Protein AF-A0A9E5EK66-F1 (afdb_monomer_lite)

Structure (mmCIF, N/CA/C/O backbone):
data_AF-A0A9E5EK66-F1
#
_entry.id   AF-A0A9E5EK66-F1
#
loop_
_atom_site.group_PDB
_atom_site.id
_atom_site.type_symbol
_atom_site.label_atom_id
_atom_site.label_alt_id
_atom_site.label_comp_id
_atom_site.label_asym_id
_atom_site.label_entity_id
_atom_site.label_seq_id
_atom_site.pdbx_PDB_ins_code
_atom_site.Cartn_x
_atom_site.Cartn_y
_atom_site.Cartn_z
_atom_site.occupancy
_atom_site.B_iso_or_equiv
_atom_site.auth_seq_id
_atom_site.auth_comp_id
_atom_site.auth_asym_id
_atom_site.auth_atom_id
_atom_site.pdbx_PDB_model_num
ATOM 1 N N . PHE A 1 1 ? -9.772 -7.312 12.364 1.00 60.88 1 PHE A N 1
ATOM 2 C CA . PHE A 1 1 ? -10.017 -8.352 13.385 1.00 60.88 1 PHE A CA 1
ATOM 3 C C . PHE A 1 1 ? -10.420 -7.748 14.728 1.00 60.88 1 PHE A C 1
ATOM 5 O O . PHE A 1 1 ? -11.587 -7.867 15.063 1.00 60.88 1 PHE A O 1
ATOM 12 N N . ILE A 1 2 ? -9.529 -7.045 15.448 1.00 73.19 2 ILE A N 1
ATOM 13 C CA . ILE A 1 2 ? -9.826 -6.503 16.795 1.00 73.19 2 ILE A CA 1
ATOM 14 C C . ILE A 1 2 ? -11.082 -5.617 16.807 1.00 73.19 2 ILE A C 1
ATOM 16 O O . ILE A 1 2 ? -11.954 -5.847 17.629 1.00 73.19 2 ILE A O 1
ATOM 20 N N . GLY A 1 3 ? -11.232 -4.684 15.860 1.00 77.25 3 GLY A N 1
ATOM 21 C CA . GLY A 1 3 ? -12.437 -3.841 15.782 1.00 77.25 3 GLY A CA 1
ATOM 22 C C . GLY A 1 3 ? -13.738 -4.645 15.655 1.00 77.25 3 GLY A C 1
ATOM 23 O O . GLY A 1 3 ? -14.660 -4.437 16.428 1.00 77.25 3 GLY A O 1
ATOM 24 N N . VAL A 1 4 ? -13.780 -5.639 14.760 1.00 80.62 4 VAL A N 1
ATOM 25 C CA . VAL A 1 4 ? -14.959 -6.507 14.568 1.00 80.62 4 VAL A CA 1
ATOM 26 C C . VAL A 1 4 ? -15.255 -7.339 15.818 1.00 80.62 4 VAL A C 1
ATOM 28 O O . VAL A 1 4 ? -16.410 -7.447 16.212 1.00 80.62 4 VAL A O 1
ATOM 31 N N . ALA A 1 5 ? -14.223 -7.897 16.457 1.00 83.25 5 ALA A N 1
ATOM 32 C CA . ALA A 1 5 ? -14.372 -8.701 17.670 1.00 83.25 5 ALA A CA 1
ATOM 33 C C . ALA A 1 5 ? -14.831 -7.867 18.880 1.00 83.25 5 ALA A C 1
ATOM 35 O O . ALA A 1 5 ? -15.627 -8.328 19.692 1.00 83.25 5 ALA A O 1
ATOM 36 N N . VAL A 1 6 ? -14.348 -6.628 19.003 1.00 83.25 6 VAL A N 1
ATOM 37 C CA . VAL A 1 6 ? -14.767 -5.715 20.072 1.00 83.25 6 VAL A CA 1
ATOM 38 C C . VAL A 1 6 ? -16.199 -5.241 19.828 1.00 83.25 6 VAL A C 1
ATOM 40 O O . VAL A 1 6 ? -17.012 -5.298 20.744 1.00 83.25 6 VAL A O 1
ATOM 43 N N . THR A 1 7 ? -16.555 -4.854 18.601 1.00 84.75 7 THR A N 1
ATOM 44 C CA . THR A 1 7 ? -17.930 -4.453 18.260 1.00 84.75 7 THR A CA 1
ATOM 45 C C . THR A 1 7 ? -18.928 -5.609 18.371 1.00 84.75 7 THR A C 1
ATOM 47 O O . THR A 1 7 ? -20.072 -5.385 18.746 1.00 84.75 7 THR A O 1
ATOM 50 N N . SER A 1 8 ? -18.538 -6.860 18.108 1.00 84.06 8 SER A N 1
ATOM 51 C CA . SER A 1 8 ? -19.433 -7.997 18.362 1.00 84.06 8 SER A CA 1
ATOM 52 C C . SER A 1 8 ? -19.625 -8.255 19.860 1.00 84.06 8 SER A C 1
ATOM 54 O O . SER A 1 8 ? -20.730 -8.580 20.290 1.00 84.06 8 SER A O 1
ATOM 56 N N . ALA A 1 9 ? -18.586 -8.051 20.676 1.00 83.81 9 ALA A N 1
ATOM 57 C CA . ALA A 1 9 ? -18.687 -8.162 22.128 1.00 83.81 9 ALA A CA 1
ATOM 58 C C . ALA A 1 9 ? -19.590 -7.077 22.746 1.00 83.81 9 ALA A C 1
ATOM 60 O O . ALA A 1 9 ? -20.277 -7.353 23.730 1.00 83.81 9 ALA A O 1
ATOM 61 N N . THR A 1 10 ? -19.654 -5.868 22.171 1.00 85.88 10 THR A N 1
ATOM 62 C CA . THR A 1 10 ? -20.531 -4.798 22.689 1.00 85.88 10 THR A CA 1
ATOM 63 C C . THR A 1 10 ? -22.009 -5.128 22.553 1.00 85.88 10 THR A C 1
ATOM 65 O O . THR A 1 10 ? -22.777 -4.779 23.444 1.00 85.88 10 THR A O 1
ATOM 68 N N . VAL A 1 11 ? -22.399 -5.907 21.542 1.00 86.31 11 VAL A N 1
ATOM 69 C CA . VAL A 1 11 ? -23.773 -6.421 21.418 1.00 86.31 11 VAL A CA 1
ATOM 70 C C . VAL A 1 11 ? -24.140 -7.310 22.607 1.00 86.31 11 VAL A C 1
ATOM 72 O O . VAL A 1 11 ? -25.243 -7.209 23.134 1.00 86.31 11 VAL A O 1
ATOM 75 N N . VAL A 1 12 ? -23.210 -8.151 23.067 1.00 86.81 12 VAL A N 1
ATOM 76 C CA . VAL A 1 12 ? -23.435 -9.066 24.198 1.00 86.81 12 VAL A CA 1
ATOM 77 C C . VAL A 1 12 ? -23.444 -8.320 25.536 1.00 86.81 12 VAL A C 1
ATOM 79 O O . VAL A 1 12 ? -24.226 -8.657 26.419 1.00 86.81 12 VAL A O 1
ATOM 82 N N . ILE A 1 13 ? -22.578 -7.314 25.698 1.00 85.81 13 ILE A N 1
ATOM 83 C CA . ILE A 1 13 ? -22.380 -6.605 26.974 1.00 85.81 13 ILE A CA 1
ATOM 84 C C . ILE A 1 13 ? -23.375 -5.449 27.154 1.00 85.81 13 ILE A C 1
ATOM 86 O O . ILE A 1 13 ? -23.893 -5.247 28.250 1.00 85.81 13 ILE A O 1
ATOM 90 N N . PHE A 1 14 ? -23.622 -4.676 26.095 1.00 84.56 14 PHE A N 1
ATOM 91 C CA . PHE A 1 14 ? -24.387 -3.424 26.130 1.00 84.56 14 PHE A CA 1
ATOM 92 C C . PHE A 1 14 ? -25.713 -3.489 25.359 1.00 84.56 14 PHE A C 1
ATOM 94 O O . PHE A 1 14 ? -26.494 -2.546 25.436 1.00 84.56 14 PHE A O 1
ATOM 101 N N . GLY A 1 15 ? -25.988 -4.574 24.626 1.00 84.19 15 GLY A N 1
ATOM 102 C CA . GLY A 1 15 ? -27.229 -4.741 23.859 1.00 84.19 15 GLY A CA 1
ATOM 103 C C . GLY A 1 15 ? -27.310 -3.908 22.575 1.00 84.19 15 GLY A C 1
ATOM 104 O O . GLY A 1 15 ? -28.323 -3.958 21.883 1.00 84.19 15 GLY A O 1
ATOM 105 N N . GLU A 1 16 ? -26.257 -3.164 22.231 1.00 86.12 16 GLU A N 1
ATOM 106 C CA . GLU A 1 16 ? -26.190 -2.303 21.049 1.00 86.12 16 GLU A CA 1
ATOM 107 C C . GLU A 1 16 ? -24.814 -2.393 20.372 1.00 86.12 16 GLU A C 1
ATOM 109 O O . GLU A 1 16 ? -23.796 -2.679 21.006 1.00 86.12 16 GLU A O 1
ATOM 114 N N . THR A 1 17 ? -24.770 -2.138 19.065 1.00 83.19 17 THR A N 1
ATOM 115 C CA . THR A 1 17 ? -23.523 -2.134 1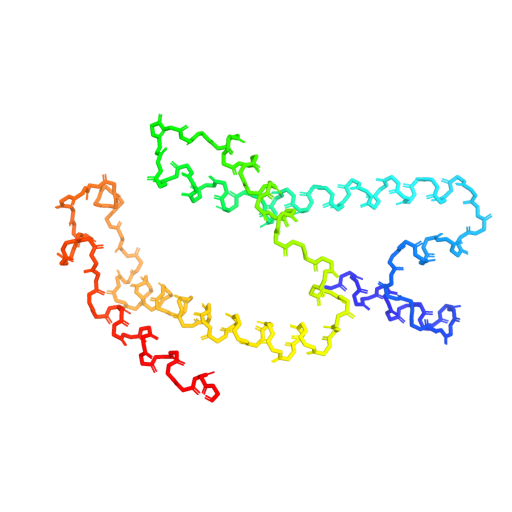8.294 1.00 83.19 17 THR A CA 1
ATOM 116 C C . THR A 1 17 ? -22.790 -0.807 18.462 1.00 83.19 17 THR A C 1
ATOM 118 O O . THR A 1 17 ? -23.091 0.168 17.771 1.00 83.19 17 THR A O 1
ATOM 121 N N . ILE A 1 18 ? -21.781 -0.783 19.333 1.00 82.94 18 ILE A N 1
ATOM 122 C CA . ILE A 1 18 ? -20.872 0.364 19.463 1.00 82.94 18 ILE A CA 1
ATOM 123 C C . ILE A 1 18 ? -19.633 0.108 18.601 1.00 82.94 18 ILE A C 1
ATOM 125 O O . ILE A 1 18 ? -18.813 -0.763 18.908 1.00 82.94 18 ILE A O 1
ATOM 129 N N . TRP A 1 19 ? -19.516 0.850 17.501 1.00 79.25 19 TRP A N 1
ATOM 130 C CA . TRP A 1 19 ? -18.398 0.757 16.554 1.00 79.25 19 TRP A CA 1
ATOM 131 C C . TRP A 1 19 ? -17.343 1.850 16.762 1.00 79.25 19 TRP A C 1
ATOM 133 O O . TRP A 1 19 ? -16.191 1.663 16.375 1.00 79.25 19 TRP A O 1
ATOM 143 N N . ASP A 1 20 ? -17.709 2.963 17.404 1.00 82.06 20 ASP A N 1
ATOM 144 C CA . ASP A 1 20 ? -16.774 4.022 17.774 1.00 82.06 20 ASP A CA 1
ATOM 145 C C . ASP A 1 20 ? -16.037 3.645 19.078 1.00 82.06 20 ASP A C 1
ATOM 147 O O . ASP A 1 20 ? -16.660 3.567 20.146 1.00 82.06 20 ASP A O 1
ATOM 151 N N . PRO A 1 21 ? -14.711 3.410 19.032 1.00 80.31 21 PRO A N 1
ATOM 152 C CA . PRO A 1 21 ? -13.938 3.034 20.209 1.00 80.31 21 PRO A CA 1
ATOM 153 C C . PRO A 1 21 ? -13.907 4.140 21.270 1.00 80.31 21 PRO A C 1
ATOM 155 O O . PRO A 1 21 ? -13.799 3.831 22.453 1.00 80.31 21 PRO A O 1
ATOM 158 N N . VAL A 1 22 ? -14.033 5.416 20.891 1.00 84.88 22 VAL A N 1
ATOM 159 C CA . VAL A 1 22 ? -14.085 6.529 21.850 1.00 84.88 22 VAL A CA 1
ATOM 160 C C . VAL A 1 22 ? -15.390 6.473 22.643 1.00 84.88 22 VAL A C 1
ATOM 162 O O . VAL A 1 22 ? -15.371 6.553 23.873 1.00 84.88 22 VAL A O 1
ATOM 165 N N . GLN A 1 23 ? -16.514 6.249 21.958 1.00 84.25 23 GLN A N 1
ATOM 166 C CA . GLN A 1 23 ? -17.817 6.074 22.605 1.00 84.25 23 GLN A CA 1
ATOM 167 C C . GLN A 1 23 ? -17.828 4.842 23.507 1.00 84.25 23 GLN A C 1
ATOM 169 O O . GLN A 1 23 ? -18.306 4.921 24.637 1.00 84.25 23 GLN A O 1
ATOM 174 N N . LEU A 1 24 ? -17.242 3.730 23.060 1.00 84.94 24 LEU A N 1
ATOM 175 C CA . LEU A 1 24 ? -17.145 2.518 23.866 1.00 84.94 24 LEU A CA 1
ATOM 176 C C . LEU A 1 24 ? -16.380 2.758 25.172 1.00 84.94 24 LEU A C 1
ATOM 178 O O . LEU A 1 24 ? -16.851 2.376 26.241 1.00 84.94 24 LEU A O 1
ATOM 182 N N . LEU A 1 25 ? -15.224 3.421 25.101 1.00 84.38 25 LEU A N 1
ATOM 183 C CA . LEU A 1 25 ? -14.421 3.714 26.288 1.00 84.38 25 LEU A CA 1
ATOM 184 C C . LEU A 1 25 ? -15.158 4.632 27.268 1.00 84.38 25 LEU A C 1
ATOM 186 O O . LEU A 1 25 ? -15.033 4.452 28.477 1.00 84.38 25 LEU A O 1
ATOM 190 N N . SER A 1 26 ? -15.980 5.559 26.767 1.00 83.75 26 SER A N 1
ATOM 191 C CA . SER A 1 26 ? -16.782 6.467 27.599 1.00 83.75 26 SER A CA 1
ATOM 192 C C . SER A 1 26 ? -17.847 5.756 28.449 1.00 83.75 26 SER A C 1
ATOM 194 O O . SER A 1 26 ? -18.323 6.313 29.436 1.00 83.75 26 SER A O 1
ATOM 196 N N . ARG A 1 27 ? -18.198 4.506 28.108 1.00 83.06 27 ARG A N 1
ATOM 197 C CA . ARG A 1 27 ? -19.124 3.668 28.889 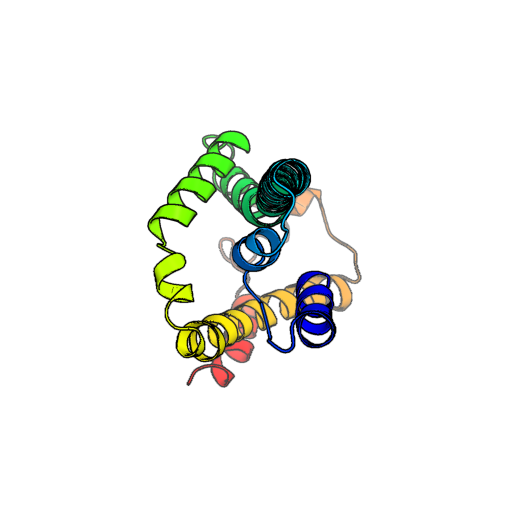1.00 83.06 27 ARG A CA 1
ATOM 198 C C . ARG A 1 27 ? -18.484 3.093 30.155 1.00 83.06 27 ARG A C 1
ATOM 200 O O . ARG A 1 27 ? -19.196 2.550 30.998 1.00 83.06 27 ARG A O 1
ATOM 207 N N . PHE A 1 28 ? -17.164 3.194 30.317 1.00 80.69 28 PHE A N 1
ATOM 208 C CA . PHE A 1 28 ? -16.496 2.761 31.540 1.00 80.69 28 PHE A CA 1
ATOM 209 C C . PHE A 1 28 ? -16.726 3.766 32.672 1.00 80.69 28 PHE A C 1
ATOM 211 O O . PHE A 1 28 ? -16.324 4.921 32.592 1.00 80.69 28 PHE A O 1
ATOM 218 N N . GLY A 1 29 ? -17.325 3.308 33.775 1.00 79.50 29 GLY A N 1
ATOM 219 C CA . GLY A 1 29 ? -17.636 4.164 34.928 1.00 79.50 29 GLY A CA 1
ATOM 220 C C . GLY A 1 29 ? -16.430 4.605 35.771 1.00 79.50 29 GLY A C 1
ATOM 221 O O . GLY A 1 29 ? -16.592 5.399 36.692 1.00 79.50 29 GLY A O 1
ATOM 222 N N . ASN A 1 30 ? -15.222 4.099 35.499 1.00 89.94 30 ASN A N 1
ATOM 223 C CA . ASN A 1 30 ? -14.017 4.416 36.268 1.00 89.94 30 ASN A CA 1
ATOM 224 C C . ASN A 1 30 ? -13.103 5.378 35.492 1.00 89.94 30 ASN A C 1
ATOM 226 O O . ASN A 1 30 ? -12.538 5.015 34.458 1.00 89.94 30 ASN A O 1
ATOM 230 N N . LEU A 1 31 ? -12.913 6.582 36.043 1.00 87.69 31 LEU A N 1
ATOM 231 C CA . LEU A 1 31 ? -12.109 7.654 35.449 1.00 87.69 31 LEU A CA 1
ATOM 232 C C . LEU A 1 31 ? -10.661 7.236 35.146 1.00 87.69 31 LEU A C 1
ATOM 234 O O . LEU A 1 31 ? -10.130 7.583 34.094 1.00 87.69 31 LEU A O 1
ATOM 238 N N . TRP A 1 32 ? -10.021 6.467 36.030 1.00 90.19 32 TRP A N 1
ATOM 239 C CA . TRP A 1 32 ? -8.636 6.029 35.833 1.00 90.19 32 TRP A CA 1
ATOM 240 C C . TRP A 1 32 ? -8.510 5.050 34.667 1.00 90.19 32 TRP A C 1
ATOM 242 O O . TRP A 1 32 ? -7.593 5.167 33.853 1.00 90.19 32 TRP A O 1
ATOM 252 N N . LEU A 1 33 ? -9.463 4.122 34.553 1.00 88.81 33 LEU A N 1
ATOM 253 C CA . LEU A 1 33 ? -9.542 3.189 33.429 1.00 88.81 33 LEU A CA 1
ATOM 254 C C . LEU A 1 33 ? -9.812 3.924 32.113 1.00 88.81 33 LEU A C 1
ATOM 256 O O . LEU A 1 33 ? -9.191 3.591 31.104 1.00 88.81 33 LEU A O 1
ATOM 260 N N . LEU A 1 34 ? -10.676 4.943 32.123 1.00 89.62 34 LEU A N 1
ATOM 261 C CA . LEU A 1 34 ? -10.950 5.776 30.952 1.00 89.62 34 LEU A CA 1
ATOM 262 C C . LEU A 1 34 ? -9.689 6.508 30.471 1.00 89.62 34 LEU A C 1
ATOM 264 O O . LEU A 1 34 ? -9.348 6.413 29.293 1.00 89.62 34 LEU A O 1
ATOM 268 N N . ILE A 1 35 ? -8.974 7.192 31.372 1.00 90.56 35 ILE A N 1
ATOM 269 C CA . ILE A 1 35 ? -7.747 7.935 31.037 1.00 90.56 35 ILE A CA 1
ATOM 270 C C . ILE A 1 35 ? -6.684 6.991 30.466 1.00 90.56 35 ILE A C 1
ATOM 272 O O . ILE A 1 35 ? -6.118 7.265 29.406 1.00 90.56 35 ILE A O 1
ATOM 276 N N . LEU A 1 36 ? -6.438 5.860 31.135 1.00 92.56 36 LEU A N 1
ATOM 277 C CA . LEU A 1 36 ? -5.455 4.877 30.685 1.00 92.56 36 LEU A CA 1
ATOM 278 C C . LEU A 1 36 ? -5.820 4.306 29.308 1.00 92.56 36 LEU A C 1
ATOM 280 O O . LEU A 1 36 ? -4.963 4.202 28.431 1.00 92.56 36 LEU A O 1
ATOM 284 N N . SER A 1 37 ? -7.096 3.978 29.097 1.00 89.94 37 SER A N 1
ATOM 285 C CA . SER A 1 37 ? -7.573 3.411 27.833 1.00 89.94 37 SER A CA 1
ATOM 286 C C . SER A 1 37 ? -7.529 4.423 26.690 1.00 89.94 37 SER A C 1
ATOM 288 O O . SER A 1 37 ? -7.148 4.066 25.580 1.00 89.94 37 SER A O 1
ATOM 290 N N . MET A 1 38 ? -7.862 5.691 26.950 1.00 90.31 38 MET A N 1
ATOM 291 C CA . MET A 1 38 ? -7.746 6.778 25.973 1.00 90.31 38 MET A CA 1
ATOM 292 C C . MET A 1 38 ? -6.293 7.012 25.563 1.00 90.31 38 MET A C 1
ATOM 294 O O . MET A 1 38 ? -6.002 7.138 24.375 1.00 90.31 38 MET A O 1
ATOM 298 N N . PHE A 1 39 ? -5.368 7.006 26.526 1.00 92.06 39 PHE A N 1
ATOM 299 C CA . PHE A 1 39 ? -3.941 7.113 26.237 1.00 92.06 39 PHE A CA 1
ATOM 300 C C . PHE A 1 39 ? -3.441 5.923 25.408 1.00 92.06 39 PHE A C 1
ATOM 302 O O . PHE A 1 39 ? -2.750 6.112 24.406 1.00 92.06 39 PHE A O 1
ATOM 309 N N . ALA A 1 40 ? -3.838 4.701 25.774 1.00 91.56 40 ALA A N 1
ATOM 310 C CA . ALA A 1 40 ? -3.509 3.501 25.014 1.00 91.56 40 ALA A CA 1
ATOM 311 C C . ALA A 1 40 ? -4.087 3.545 23.589 1.00 91.56 40 ALA A C 1
ATOM 313 O O . ALA A 1 40 ? -3.376 3.227 22.637 1.00 91.56 40 ALA A O 1
ATOM 314 N N . LEU A 1 41 ? -5.338 3.994 23.420 1.00 90.75 41 LEU A N 1
ATOM 315 C CA . LEU A 1 41 ? -5.983 4.149 22.113 1.00 90.75 41 LEU A CA 1
ATOM 316 C C . LEU A 1 41 ? -5.261 5.193 21.256 1.00 90.75 41 LEU A C 1
ATOM 318 O O . LEU A 1 41 ? -5.002 4.942 20.079 1.00 90.75 41 LEU A O 1
ATOM 322 N N . MET A 1 42 ? -4.896 6.336 21.838 1.00 91.94 42 MET A N 1
ATOM 323 C CA . MET A 1 42 ? -4.118 7.374 21.162 1.00 91.94 42 MET A CA 1
ATOM 324 C C . MET A 1 42 ? -2.772 6.820 20.687 1.00 91.94 42 MET A C 1
ATOM 326 O O . MET A 1 42 ? -2.421 6.972 19.516 1.00 91.94 42 MET A O 1
ATOM 330 N N . LEU A 1 43 ? -2.038 6.136 21.570 1.00 93.31 43 LEU A N 1
ATOM 331 C CA . LEU A 1 43 ? -0.739 5.558 21.243 1.00 93.31 43 LEU A CA 1
ATOM 332 C C . LEU A 1 43 ? -0.860 4.485 20.154 1.00 93.31 43 LEU A C 1
ATOM 334 O O . LEU A 1 43 ? -0.103 4.518 19.188 1.00 93.31 43 LEU A O 1
ATOM 338 N N . ALA A 1 44 ? -1.824 3.570 20.270 1.00 90.12 44 ALA A N 1
ATOM 339 C CA . ALA A 1 44 ? -2.075 2.525 19.278 1.00 90.12 44 ALA A CA 1
ATOM 340 C C . ALA A 1 44 ? -2.446 3.110 17.907 1.00 90.12 44 ALA A C 1
ATOM 342 O O . ALA A 1 44 ? -1.964 2.646 16.872 1.00 90.12 44 ALA A O 1
ATOM 343 N N . THR A 1 45 ? -3.269 4.160 17.900 1.00 88.81 45 THR A N 1
ATOM 344 C CA . THR A 1 45 ? -3.670 4.861 16.677 1.00 88.81 45 THR A CA 1
ATOM 345 C C . THR A 1 45 ? -2.467 5.528 16.026 1.00 88.81 45 THR A C 1
ATOM 347 O O . THR A 1 45 ? -2.277 5.390 14.819 1.00 88.81 45 THR A O 1
ATOM 350 N N . LEU A 1 46 ? -1.624 6.211 16.803 1.00 88.88 46 LEU A N 1
ATOM 351 C CA . LEU A 1 46 ? -0.442 6.900 16.292 1.00 88.88 46 LEU A CA 1
ATOM 352 C C . LEU A 1 46 ? 0.583 5.912 15.731 1.00 88.88 46 LEU A C 1
ATOM 354 O O . LEU A 1 46 ? 1.036 6.078 14.599 1.00 88.88 46 LEU A O 1
ATOM 358 N N . THR A 1 47 ? 0.927 4.870 16.489 1.00 90.12 47 THR A N 1
ATOM 359 C CA . THR A 1 47 ? 1.949 3.894 16.084 1.00 90.12 47 THR A CA 1
ATOM 360 C C . THR A 1 47 ? 1.524 3.117 14.842 1.00 90.12 47 THR A C 1
ATOM 362 O O . THR A 1 47 ? 2.308 2.993 13.900 1.00 90.12 47 THR A O 1
ATOM 365 N N . THR A 1 48 ? 0.266 2.670 14.787 1.00 89.81 48 THR A N 1
ATOM 366 C CA . THR A 1 48 ? -0.262 1.925 13.638 1.00 89.81 48 THR A CA 1
ATOM 367 C C . THR A 1 48 ? -0.378 2.814 12.402 1.00 89.81 48 THR A C 1
ATOM 369 O O . THR A 1 48 ? 0.025 2.393 11.321 1.00 89.81 48 THR A O 1
ATOM 372 N N . ASN A 1 49 ? -0.869 4.055 12.535 1.00 88.88 49 ASN A N 1
ATOM 373 C CA . ASN A 1 49 ? -0.968 4.968 11.391 1.00 88.88 49 ASN A CA 1
ATOM 374 C C . ASN A 1 49 ? 0.403 5.354 10.841 1.00 88.88 49 ASN A C 1
ATOM 376 O O . ASN A 1 49 ? 0.583 5.374 9.625 1.00 88.88 49 ASN A O 1
ATOM 380 N N . LEU A 1 50 ? 1.375 5.624 11.715 1.00 86.25 50 LEU A N 1
ATOM 381 C CA . LEU A 1 50 ? 2.733 5.930 11.283 1.00 86.25 50 LEU A CA 1
ATOM 382 C C . LEU A 1 50 ? 3.314 4.760 10.479 1.00 86.25 50 LEU A C 1
ATOM 384 O O . LEU A 1 50 ? 3.805 4.966 9.371 1.00 86.25 50 LEU A O 1
ATOM 388 N N . ALA A 1 51 ? 3.200 3.537 11.001 1.00 86.12 51 ALA A N 1
ATOM 389 C CA . ALA A 1 51 ? 3.744 2.347 10.359 1.00 86.12 51 ALA A CA 1
ATOM 390 C C . ALA A 1 51 ? 3.029 1.986 9.045 1.00 86.12 51 ALA A C 1
ATOM 392 O O . ALA A 1 51 ? 3.689 1.721 8.043 1.00 86.12 51 ALA A O 1
ATOM 393 N N . ALA A 1 52 ? 1.695 1.980 9.035 1.00 87.69 52 ALA A N 1
ATOM 394 C CA . ALA A 1 52 ? 0.914 1.489 7.901 1.00 87.69 52 ALA A CA 1
ATOM 395 C C . ALA A 1 52 ? 0.683 2.550 6.815 1.00 87.69 52 ALA A C 1
ATOM 397 O O . ALA A 1 52 ? 0.752 2.236 5.630 1.00 87.69 52 ALA A O 1
ATOM 398 N N . ASN A 1 53 ? 0.424 3.802 7.206 1.00 89.56 53 ASN A N 1
ATOM 399 C CA . ASN A 1 53 ? -0.098 4.822 6.292 1.00 89.56 53 ASN A CA 1
ATOM 400 C C . ASN A 1 53 ? 0.919 5.913 5.942 1.00 89.56 53 ASN A C 1
ATOM 402 O O . ASN A 1 53 ? 0.749 6.593 4.933 1.00 89.56 53 ASN A O 1
ATOM 406 N N . VAL A 1 54 ? 1.981 6.090 6.736 1.00 89.69 54 VAL A N 1
ATOM 407 C CA . VAL A 1 54 ? 2.994 7.125 6.470 1.00 89.69 54 VAL A CA 1
ATOM 408 C C . VAL A 1 54 ? 4.240 6.544 5.813 1.00 89.69 54 VAL A C 1
ATOM 410 O O . VAL A 1 54 ? 4.703 7.101 4.822 1.00 89.69 54 VAL A O 1
ATOM 413 N N . LEU A 1 55 ? 4.755 5.407 6.292 1.00 90.62 55 LEU A N 1
ATOM 414 C CA . LEU A 1 55 ? 6.032 4.863 5.810 1.00 90.62 55 LEU A CA 1
ATOM 415 C C . LEU A 1 55 ? 6.061 4.620 4.294 1.00 90.62 55 LEU A C 1
ATOM 417 O O . LEU A 1 55 ? 6.969 5.104 3.620 1.00 90.62 55 LEU A O 1
ATOM 421 N N . ALA A 1 56 ? 5.069 3.913 3.748 1.00 90.50 56 ALA A N 1
ATOM 422 C CA . ALA A 1 56 ? 5.023 3.583 2.323 1.00 90.50 56 ALA A CA 1
ATOM 423 C C . ALA A 1 56 ? 5.067 4.833 1.413 1.00 90.50 56 ALA A C 1
ATOM 425 O O . ALA A 1 56 ? 6.001 4.947 0.612 1.00 90.50 56 ALA A O 1
ATOM 426 N N . PRO A 1 57 ? 4.162 5.822 1.540 1.00 90.25 57 PRO A N 1
ATOM 427 C CA . PRO A 1 57 ? 4.236 7.030 0.718 1.00 90.25 57 PRO A CA 1
ATOM 428 C C . PRO A 1 57 ? 5.498 7.860 0.990 1.00 90.25 57 PRO A C 1
ATOM 430 O O . PRO A 1 57 ? 6.066 8.410 0.050 1.00 90.25 57 PRO A O 1
ATOM 433 N N . SER A 1 58 ? 6.018 7.896 2.223 1.00 92.12 58 SER A N 1
ATOM 434 C CA . SER A 1 58 ? 7.297 8.566 2.499 1.00 92.12 58 SER A CA 1
ATOM 435 C C . SER A 1 58 ? 8.456 7.955 1.720 1.00 92.12 58 SER A C 1
ATOM 437 O O . SER A 1 58 ? 9.264 8.698 1.163 1.00 92.12 58 SER A O 1
ATOM 439 N N . THR A 1 59 ? 8.521 6.621 1.647 1.00 91.19 59 THR A N 1
ATOM 440 C CA . THR A 1 59 ? 9.534 5.927 0.840 1.00 91.19 59 THR A CA 1
ATOM 441 C C . THR A 1 59 ? 9.344 6.181 -0.654 1.00 91.19 59 THR A C 1
ATOM 443 O O . THR A 1 59 ? 10.324 6.373 -1.372 1.00 91.19 59 THR A O 1
ATOM 446 N N . ALA A 1 60 ? 8.096 6.258 -1.127 1.00 91.81 60 ALA A N 1
ATOM 447 C CA . ALA A 1 60 ? 7.799 6.576 -2.519 1.00 91.81 60 ALA A CA 1
ATOM 448 C C . ALA A 1 60 ? 8.279 7.990 -2.885 1.00 91.81 60 ALA A C 1
ATOM 450 O O . ALA A 1 60 ? 8.977 8.159 -3.884 1.00 91.81 60 ALA A O 1
ATOM 451 N N . PHE A 1 61 ? 7.994 8.994 -2.050 1.00 91.69 61 PHE A N 1
ATOM 452 C CA . PHE A 1 61 ? 8.466 10.361 -2.276 1.00 91.69 61 PHE A CA 1
ATOM 453 C C . PHE A 1 61 ? 9.993 10.470 -2.223 1.00 91.69 61 PHE A C 1
ATOM 455 O O . PHE A 1 61 ? 10.583 11.139 -3.075 1.00 91.69 61 PHE A O 1
ATOM 462 N N . SER A 1 62 ? 10.648 9.786 -1.278 1.00 91.00 62 SER A N 1
ATOM 463 C CA . SER A 1 62 ? 12.112 9.780 -1.227 1.00 91.00 62 SER A CA 1
ATOM 464 C C . SER A 1 62 ? 12.739 9.072 -2.426 1.00 91.00 62 SER A C 1
ATOM 466 O O . SER A 1 62 ? 13.795 9.484 -2.885 1.00 91.00 62 SER A O 1
ATOM 468 N N . ASN A 1 63 ? 12.091 8.045 -2.980 1.00 89.69 63 ASN A N 1
ATOM 469 C CA . ASN A 1 63 ? 12.577 7.369 -4.185 1.00 89.69 63 ASN A CA 1
ATOM 470 C C . ASN A 1 63 ? 12.317 8.181 -5.461 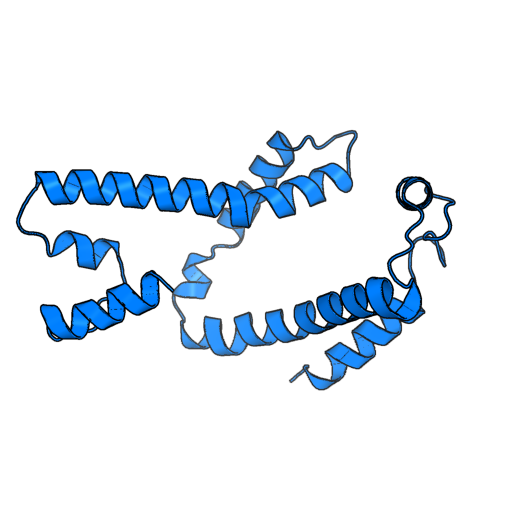1.00 89.69 63 ASN A C 1
ATOM 472 O O . ASN A 1 63 ? 13.082 8.073 -6.415 1.00 89.69 63 ASN A O 1
ATOM 476 N N . PHE A 1 64 ? 11.270 9.009 -5.482 1.00 88.31 64 PHE A N 1
ATOM 477 C CA . PHE A 1 64 ? 10.932 9.853 -6.627 1.00 88.31 64 PHE A CA 1
ATOM 478 C C . PHE A 1 64 ? 11.936 10.999 -6.828 1.00 88.31 64 PHE A C 1
ATOM 480 O O . PHE A 1 64 ? 12.387 11.245 -7.945 1.00 88.31 64 PHE A O 1
ATOM 487 N N . LEU A 1 65 ? 12.320 11.685 -5.746 1.00 89.19 65 LEU A N 1
ATOM 488 C CA . LEU A 1 65 ? 13.283 12.794 -5.772 1.00 89.19 65 LEU A CA 1
ATOM 489 C C . LEU A 1 65 ? 14.326 12.642 -4.649 1.00 89.19 65 LEU A C 1
ATOM 491 O O . LEU A 1 65 ? 14.363 13.460 -3.726 1.00 89.19 65 LEU A O 1
ATOM 495 N N . PRO A 1 66 ? 15.235 11.651 -4.733 1.00 85.44 66 PRO A N 1
ATOM 496 C CA . PRO A 1 66 ? 16.139 11.289 -3.633 1.00 85.44 66 PRO A CA 1
ATOM 497 C C . PRO A 1 66 ? 17.130 12.389 -3.244 1.00 85.44 66 PRO A C 1
ATOM 499 O O . PRO A 1 66 ? 17.627 12.406 -2.122 1.00 85.44 66 PRO A O 1
ATOM 502 N N . LYS A 1 67 ? 17.410 13.336 -4.148 1.00 89.19 67 LYS A N 1
ATOM 503 C CA . LYS A 1 67 ? 18.283 14.488 -3.869 1.00 89.19 67 LYS A CA 1
ATOM 504 C C . LYS A 1 67 ? 17.606 15.583 -3.038 1.00 89.19 67 LYS A C 1
ATOM 506 O O . LYS A 1 67 ? 18.308 16.399 -2.455 1.00 89.19 67 LYS A O 1
ATOM 511 N N . LEU A 1 68 ? 16.272 15.631 -3.024 1.00 87.50 68 LEU A N 1
ATOM 512 C CA . LEU A 1 68 ? 15.495 16.716 -2.412 1.00 87.50 68 LEU A CA 1
ATOM 513 C C . LEU A 1 68 ? 14.628 16.230 -1.248 1.00 87.50 68 LEU A C 1
ATOM 515 O O . LEU A 1 68 ? 14.397 16.975 -0.299 1.00 87.50 68 LEU A O 1
ATOM 519 N N . ILE A 1 69 ? 14.147 14.987 -1.309 1.00 92.12 69 ILE A N 1
ATOM 520 C CA . ILE A 1 69 ? 13.185 14.444 -0.356 1.00 92.12 69 ILE A CA 1
ATOM 521 C C . ILE A 1 69 ? 13.844 13.324 0.445 1.00 92.12 69 ILE A C 1
ATOM 523 O O . ILE A 1 69 ? 14.065 12.220 -0.044 1.00 92.12 69 ILE A O 1
ATOM 527 N N . SER A 1 70 ? 14.125 13.605 1.716 1.00 93.06 70 SER A N 1
ATOM 528 C CA . SER A 1 70 ? 14.475 12.562 2.685 1.00 93.06 70 SER A CA 1
ATOM 529 C C . SER A 1 70 ? 13.219 11.855 3.195 1.00 93.06 70 SER A C 1
ATOM 531 O O . SER A 1 70 ? 12.121 12.403 3.119 1.00 93.06 70 SER A O 1
ATOM 533 N N . LEU A 1 71 ? 13.374 10.677 3.806 1.00 89.12 71 LEU A N 1
ATOM 534 C CA . LEU A 1 71 ? 12.254 9.931 4.395 1.00 89.12 71 LEU A CA 1
ATOM 535 C C . LEU A 1 71 ? 11.441 10.770 5.402 1.00 89.12 71 LEU A C 1
ATOM 537 O O . LEU A 1 71 ? 10.217 10.690 5.433 1.00 89.12 71 LEU A O 1
ATOM 541 N N . ARG A 1 72 ? 12.113 11.627 6.187 1.00 90.38 72 ARG A N 1
ATOM 542 C CA . ARG A 1 72 ? 11.457 12.531 7.152 1.00 90.38 72 ARG A CA 1
ATOM 543 C C . ARG A 1 72 ? 10.600 13.584 6.451 1.00 90.38 72 ARG A C 1
ATOM 545 O O . ARG A 1 72 ? 9.467 13.820 6.855 1.00 90.38 72 ARG A O 1
ATOM 552 N N . VAL A 1 73 ? 11.138 14.192 5.392 1.00 92.12 73 VAL A N 1
ATOM 553 C CA . VAL A 1 73 ? 10.414 15.181 4.578 1.00 92.12 73 VAL A CA 1
ATOM 554 C C . VAL A 1 73 ? 9.251 14.510 3.847 1.00 92.12 73 VAL A C 1
ATOM 556 O O . VAL A 1 73 ? 8.150 15.047 3.845 1.00 92.12 73 VAL A O 1
ATOM 559 N N . GLY A 1 74 ? 9.453 13.301 3.317 1.00 91.31 74 GLY A N 1
ATOM 560 C CA . GLY A 1 74 ? 8.391 12.481 2.737 1.00 91.31 74 GLY A CA 1
ATOM 561 C C . GLY A 1 74 ? 7.262 12.198 3.731 1.00 91.31 74 GLY A C 1
ATOM 562 O O . GLY A 1 74 ? 6.099 12.283 3.360 1.00 91.31 74 GLY A O 1
ATOM 563 N N . GLY A 1 75 ? 7.581 11.933 5.003 1.00 90.19 75 GLY A N 1
ATOM 564 C CA . GLY A 1 75 ? 6.591 11.774 6.079 1.00 90.19 75 GLY A CA 1
ATOM 565 C C . GLY A 1 75 ? 5.756 13.021 6.316 1.00 90.19 75 GLY A C 1
ATOM 566 O O . GLY A 1 75 ? 4.532 12.936 6.417 1.00 90.19 75 GLY A O 1
ATOM 567 N N . LEU A 1 76 ? 6.405 14.184 6.333 1.00 91.88 76 LEU A N 1
ATOM 568 C CA . LEU A 1 76 ? 5.716 15.461 6.478 1.00 91.88 76 LEU A CA 1
ATOM 569 C C . LEU A 1 76 ? 4.793 15.745 5.283 1.00 91.88 76 LEU A C 1
ATOM 571 O O . LEU A 1 76 ? 3.646 16.137 5.484 1.00 91.88 76 LEU A O 1
ATOM 575 N N . ILE A 1 77 ? 5.262 15.494 4.055 1.00 92.38 77 ILE A N 1
ATOM 576 C CA . ILE A 1 77 ? 4.459 15.647 2.832 1.00 92.38 77 ILE A CA 1
ATOM 577 C C . ILE A 1 77 ? 3.227 14.740 2.888 1.00 92.38 77 ILE A C 1
ATOM 579 O O . ILE A 1 77 ? 2.117 15.220 2.661 1.00 92.38 77 ILE A O 1
ATOM 583 N N . THR A 1 78 ? 3.396 13.462 3.245 1.00 91.56 78 THR A N 1
ATOM 584 C CA . THR A 1 78 ? 2.272 12.531 3.410 1.00 91.56 78 THR A CA 1
ATOM 585 C C . THR A 1 78 ? 1.256 13.054 4.422 1.00 91.56 78 THR A C 1
ATOM 587 O O . THR A 1 78 ? 0.060 13.043 4.142 1.00 91.56 78 THR A O 1
ATOM 590 N N . GLY A 1 79 ? 1.711 13.528 5.586 1.00 89.50 79 GLY A N 1
ATOM 591 C CA . GLY A 1 79 ? 0.826 14.056 6.626 1.00 89.50 79 GLY A CA 1
ATOM 592 C C . GLY A 1 79 ? 0.020 15.268 6.154 1.00 89.50 79 GLY A C 1
ATOM 593 O O . GLY A 1 79 ? -1.196 15.306 6.332 1.00 89.50 79 GLY A O 1
ATOM 594 N N . ILE A 1 80 ? 0.677 16.227 5.494 1.00 92.38 80 ILE A N 1
ATOM 595 C CA . ILE A 1 80 ? 0.022 17.430 4.960 1.00 92.38 80 ILE A CA 1
ATOM 596 C C . ILE A 1 80 ? -1.003 17.053 3.888 1.00 92.38 80 ILE A C 1
ATOM 598 O O . ILE A 1 80 ? -2.152 17.488 3.966 1.00 92.38 80 ILE A O 1
ATOM 602 N N . LEU A 1 81 ? -0.622 16.219 2.916 1.00 92.25 81 LEU A N 1
ATOM 603 C CA . LEU A 1 81 ? -1.537 15.771 1.864 1.00 92.25 81 LEU A CA 1
ATOM 604 C C . LEU A 1 81 ? -2.728 15.003 2.444 1.00 92.25 81 LEU A C 1
ATOM 606 O O . LEU A 1 81 ? -3.860 15.244 2.033 1.00 92.25 81 LEU A O 1
ATOM 610 N N . GLY A 1 82 ? -2.497 14.149 3.444 1.00 88.75 82 GLY A N 1
ATOM 611 C CA . GLY A 1 82 ? -3.557 13.423 4.139 1.00 88.75 82 GLY A CA 1
ATOM 612 C C . GLY A 1 82 ? -4.589 14.349 4.789 1.00 88.75 82 GLY A C 1
ATOM 613 O O . GLY A 1 82 ? -5.785 14.090 4.690 1.00 88.75 82 GLY A O 1
ATOM 614 N N . ILE A 1 83 ? -4.156 15.459 5.397 1.00 88.75 83 ILE A N 1
ATOM 615 C CA . ILE A 1 83 ? -5.065 16.465 5.971 1.00 88.75 83 ILE A CA 1
ATOM 616 C C . ILE A 1 83 ? -5.819 17.212 4.864 1.00 88.75 83 ILE A C 1
ATOM 618 O O . ILE A 1 83 ? -7.035 17.382 4.951 1.00 88.75 83 ILE A O 1
ATOM 622 N N . VAL A 1 84 ? -5.117 17.635 3.809 1.00 92.44 84 VAL A N 1
ATOM 623 C CA . VAL A 1 84 ? -5.697 18.394 2.686 1.00 92.44 84 VAL A CA 1
ATOM 624 C C . VAL A 1 84 ? -6.749 17.582 1.924 1.00 92.44 84 VAL A C 1
ATOM 626 O O . VAL A 1 84 ? -7.725 18.152 1.443 1.00 92.44 84 VAL A O 1
ATOM 629 N N . MET A 1 85 ? -6.611 16.254 1.866 1.00 87.19 85 MET A N 1
ATOM 630 C CA . MET A 1 85 ? -7.624 15.361 1.290 1.00 87.19 85 MET A CA 1
ATOM 631 C C . MET A 1 85 ? -8.958 15.358 2.056 1.00 87.19 85 MET A C 1
ATOM 633 O O . MET A 1 85 ? -9.948 14.861 1.528 1.00 87.19 85 MET A O 1
ATOM 637 N N . MET A 1 86 ? -9.012 15.920 3.271 1.00 87.62 86 MET A N 1
ATOM 638 C CA . MET A 1 86 ? -10.214 15.994 4.112 1.00 87.62 86 MET A CA 1
ATOM 639 C C . MET A 1 86 ? -10.933 14.637 4.264 1.00 87.62 86 MET A C 1
ATOM 641 O O . MET A 1 86 ? -12.126 14.531 3.957 1.00 87.62 86 MET A O 1
ATOM 645 N N . PRO A 1 87 ? -10.254 13.585 4.759 1.00 80.12 87 PRO A N 1
ATOM 646 C CA . PRO A 1 87 ? -10.809 12.230 4.815 1.00 80.12 87 PRO A CA 1
ATOM 647 C C . PRO A 1 87 ? -12.094 12.130 5.649 1.00 80.12 87 PRO A C 1
ATOM 649 O O . PRO A 1 87 ? -12.935 11.279 5.383 1.00 80.12 87 PRO A O 1
ATOM 652 N N . TRP A 1 88 ? -12.306 13.032 6.611 1.00 83.06 88 TRP A N 1
ATOM 653 C CA . TRP A 1 88 ? -13.543 13.086 7.398 1.00 83.06 88 TRP A CA 1
ATOM 654 C C . TRP A 1 88 ? -14.791 13.366 6.552 1.00 83.06 88 TRP A C 1
ATOM 656 O O . TRP A 1 88 ? -15.873 12.918 6.917 1.00 83.06 88 TRP A O 1
ATOM 666 N N . LYS A 1 89 ? -14.664 14.050 5.407 1.00 80.12 89 LYS A N 1
ATOM 667 C CA . LYS A 1 89 ? -15.789 14.230 4.477 1.00 80.12 89 LYS A CA 1
ATOM 668 C C . LYS A 1 89 ? -16.158 12.935 3.758 1.00 80.12 89 LYS A C 1
ATOM 670 O O . LYS A 1 89 ? -17.333 12.714 3.507 1.00 80.12 89 LYS A O 1
ATOM 675 N N . LEU A 1 90 ? -15.171 12.088 3.457 1.00 72.75 90 LEU A N 1
ATOM 676 C CA . LEU A 1 90 ? -15.403 10.766 2.869 1.00 72.75 90 LEU A CA 1
ATOM 677 C C . LEU A 1 90 ? -16.094 9.840 3.874 1.00 72.75 90 LEU A C 1
ATOM 679 O O . LEU A 1 90 ? -17.049 9.167 3.521 1.00 72.75 90 LEU A O 1
ATOM 683 N N . VAL A 1 91 ? -15.657 9.845 5.137 1.00 73.50 91 VAL A N 1
ATOM 684 C CA . VAL A 1 91 ? -16.242 8.992 6.190 1.00 73.50 91 VAL A CA 1
ATOM 685 C C . VAL A 1 91 ? -17.656 9.439 6.596 1.00 73.50 91 VAL A C 1
ATOM 687 O O . VAL A 1 91 ? -18.432 8.625 7.090 1.00 73.50 91 VAL A O 1
ATOM 690 N N . ALA A 1 92 ? -18.019 10.707 6.366 1.00 77.44 92 ALA A N 1
ATOM 691 C CA . ALA A 1 92 ? -19.354 11.228 6.669 1.00 77.44 92 ALA A CA 1
ATOM 692 C C . ALA A 1 92 ? -20.476 10.596 5.821 1.00 77.44 92 ALA A C 1
ATOM 694 O O . ALA A 1 92 ? -21.625 10.606 6.257 1.00 77.44 92 ALA A O 1
ATOM 695 N N . ASP A 1 93 ? -20.155 10.034 4.650 1.00 78.19 93 ASP A N 1
ATOM 696 C CA . ASP A 1 93 ? -21.076 9.238 3.832 1.00 78.19 93 ASP A CA 1
ATOM 697 C C . ASP A 1 93 ? -20.578 7.782 3.743 1.00 78.19 93 ASP A C 1
ATOM 699 O O . ASP A 1 93 ? -19.789 7.440 2.857 1.00 78.19 93 ASP A O 1
ATOM 703 N N . PRO A 1 94 ? -21.029 6.894 4.649 1.00 69.50 94 PRO A N 1
ATOM 704 C CA . PRO A 1 94 ? -20.577 5.506 4.693 1.00 69.50 94 PRO A CA 1
ATOM 705 C C . PRO A 1 94 ? -20.894 4.727 3.412 1.00 69.50 94 PRO A C 1
ATOM 707 O O . PRO A 1 94 ? -20.111 3.869 3.003 1.00 69.50 94 PRO A O 1
ATOM 710 N N . THR A 1 95 ? -22.024 5.025 2.764 1.00 72.56 95 THR A N 1
ATOM 711 C CA . THR A 1 95 ? -22.461 4.337 1.544 1.00 72.56 95 THR A CA 1
ATOM 712 C C . THR A 1 95 ? -21.584 4.755 0.369 1.00 72.56 95 THR A C 1
ATOM 714 O O . THR A 1 95 ? -21.049 3.891 -0.326 1.00 72.56 95 THR A O 1
ATOM 717 N N . GLY A 1 96 ? -21.360 6.060 0.186 1.00 73.25 96 GLY A N 1
ATOM 718 C CA . GLY A 1 96 ? -20.439 6.576 -0.828 1.00 73.25 96 GLY A CA 1
ATOM 719 C C . GLY A 1 96 ? -18.991 6.132 -0.595 1.00 73.25 96 GLY A C 1
ATOM 720 O O . GLY A 1 96 ? -18.283 5.778 -1.539 1.00 73.25 96 GLY A O 1
ATOM 721 N N . TYR A 1 97 ? -18.551 6.061 0.662 1.00 73.56 97 TYR A N 1
ATOM 722 C CA . TYR A 1 97 ? -17.219 5.572 1.011 1.00 73.56 97 TYR A CA 1
ATOM 723 C C . TYR A 1 97 ? -17.019 4.098 0.646 1.00 73.56 97 TYR A C 1
ATOM 725 O O . TYR A 1 97 ? -16.036 3.750 -0.008 1.00 73.56 97 TYR A O 1
ATOM 733 N N . ILE A 1 98 ? -17.943 3.223 1.050 1.00 73.31 98 ILE A N 1
ATOM 734 C CA . ILE A 1 98 ? -17.799 1.781 0.833 1.00 73.31 98 ILE A CA 1
ATOM 735 C C . ILE A 1 98 ? -18.035 1.432 -0.638 1.00 73.31 98 ILE A C 1
ATOM 737 O O . ILE A 1 98 ? -17.187 0.792 -1.258 1.00 73.31 98 ILE A O 1
ATOM 741 N N . PHE A 1 99 ? -19.172 1.843 -1.203 1.00 73.12 99 PHE A N 1
ATOM 742 C CA . PHE A 1 99 ? -19.610 1.354 -2.510 1.00 73.12 99 PHE A CA 1
ATOM 743 C C . PHE A 1 99 ? -19.028 2.132 -3.687 1.00 73.12 99 PHE A C 1
ATOM 745 O O . PHE A 1 99 ? -18.857 1.556 -4.755 1.00 73.12 99 PHE A O 1
ATOM 752 N N . THR A 1 100 ? -18.679 3.406 -3.512 1.00 75.88 100 THR A N 1
ATOM 753 C CA . THR A 1 100 ? -18.118 4.208 -4.608 1.00 75.88 100 THR A CA 1
ATOM 754 C C . THR A 1 100 ? -16.603 4.283 -4.494 1.00 75.88 100 THR A C 1
ATOM 756 O O . THR A 1 100 ? -15.883 3.920 -5.423 1.00 75.88 100 THR A O 1
ATOM 759 N N . TRP A 1 101 ? -16.096 4.721 -3.341 1.00 80.69 101 TRP A N 1
ATOM 760 C CA . TRP A 1 101 ? -14.666 4.972 -3.182 1.00 80.69 101 TRP A CA 1
ATOM 761 C C . TRP A 1 101 ? -13.852 3.683 -3.050 1.00 80.69 101 TRP A C 1
ATOM 763 O O . TRP A 1 101 ? -12.914 3.471 -3.817 1.00 80.69 101 TRP A O 1
ATOM 773 N N . LEU A 1 102 ? -14.214 2.801 -2.114 1.00 83.06 102 LEU A N 1
ATOM 774 C CA . L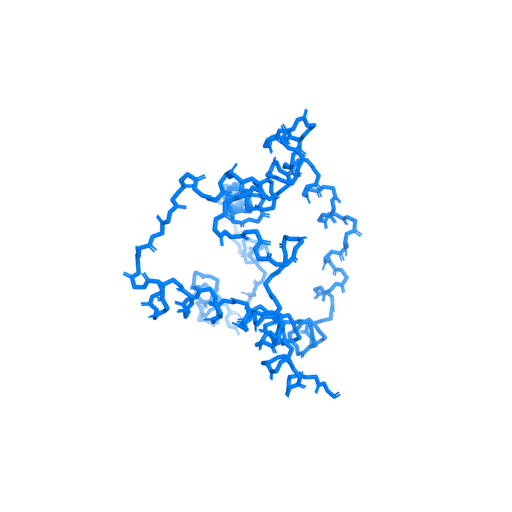EU A 1 102 ? -13.467 1.567 -1.860 1.00 83.06 102 LEU A CA 1
ATOM 775 C C . LEU A 1 102 ? -13.505 0.614 -3.056 1.00 83.06 102 LEU A C 1
ATOM 777 O O . LEU A 1 102 ? -12.458 0.108 -3.450 1.00 83.06 102 LEU A O 1
ATOM 781 N N . ILE A 1 103 ? -14.678 0.415 -3.664 1.00 83.00 103 ILE A N 1
ATOM 782 C CA . ILE A 1 103 ? -14.815 -0.443 -4.850 1.00 83.00 103 ILE A CA 1
ATOM 783 C C . ILE A 1 103 ? -14.009 0.123 -6.022 1.00 83.00 103 ILE A C 1
ATOM 785 O O . ILE A 1 103 ? -13.211 -0.608 -6.609 1.00 83.00 103 ILE A O 1
ATOM 789 N N . GLY A 1 104 ? -14.146 1.419 -6.326 1.00 84.81 104 GLY A N 1
ATOM 790 C CA . GLY A 1 104 ? -13.382 2.050 -7.405 1.00 84.81 104 GLY A CA 1
ATOM 791 C C . GLY A 1 104 ? -11.870 1.961 -7.177 1.00 84.81 104 GLY A C 1
ATOM 792 O O . GLY A 1 104 ? -11.110 1.611 -8.080 1.00 84.81 104 GLY A O 1
ATOM 793 N N . TYR A 1 105 ? -11.425 2.191 -5.942 1.00 86.44 105 TYR A N 1
ATOM 794 C CA . TYR A 1 105 ? -10.024 2.063 -5.552 1.00 86.44 105 TYR A CA 1
ATOM 795 C C . TYR A 1 105 ? -9.501 0.625 -5.686 1.00 86.44 105 TYR A C 1
ATOM 797 O O . TYR A 1 105 ? -8.429 0.403 -6.256 1.00 86.44 105 TYR A O 1
ATOM 805 N N . SER A 1 106 ? -10.260 -0.366 -5.211 1.00 86.44 106 SER A N 1
ATOM 806 C CA . SER A 1 106 ? -9.920 -1.786 -5.346 1.00 86.44 106 SER A CA 1
ATOM 807 C C . SER A 1 106 ? -9.880 -2.239 -6.806 1.00 86.44 106 SER A C 1
ATOM 809 O O . SER A 1 106 ? -8.992 -3.014 -7.163 1.00 86.44 106 SER A O 1
ATOM 811 N N . GLY A 1 107 ? -10.769 -1.718 -7.655 1.00 87.62 107 GLY A N 1
ATOM 812 C CA . GLY A 1 107 ? -10.781 -1.981 -9.096 1.00 87.62 107 GLY A CA 1
ATOM 813 C C . GLY A 1 107 ? -9.510 -1.517 -9.814 1.00 87.62 107 GLY A C 1
ATOM 814 O O . GLY A 1 107 ? -9.125 -2.109 -10.818 1.00 87.62 107 GLY A O 1
ATOM 815 N N . LEU A 1 108 ? -8.811 -0.510 -9.278 1.00 89.12 108 LEU A N 1
ATOM 816 C CA . LEU A 1 108 ? -7.532 -0.027 -9.809 1.00 89.12 108 LEU A CA 1
ATOM 817 C C . LEU A 1 108 ? -6.325 -0.737 -9.188 1.00 89.12 108 LEU A C 1
ATOM 819 O O . LEU A 1 108 ? -5.411 -1.156 -9.900 1.00 89.12 108 LEU A O 1
ATOM 823 N N . LEU A 1 109 ? -6.302 -0.883 -7.860 1.00 91.31 109 LEU A N 1
ATOM 824 C CA . LEU A 1 109 ? -5.159 -1.480 -7.168 1.00 91.31 109 LEU A CA 1
ATOM 825 C C . LEU A 1 109 ? -5.057 -2.995 -7.340 1.00 91.31 109 LEU A C 1
ATOM 827 O O . LEU A 1 109 ? -3.943 -3.521 -7.368 1.00 91.31 109 LEU A O 1
ATOM 831 N N . GLY A 1 110 ? -6.186 -3.694 -7.473 1.00 92.12 110 GLY A N 1
ATOM 832 C CA . GLY A 1 110 ? -6.216 -5.138 -7.703 1.00 92.12 110 GLY A CA 1
ATOM 833 C C . GLY A 1 110 ? -5.397 -5.548 -8.934 1.00 92.12 110 GLY A C 1
ATOM 834 O O . GLY A 1 110 ? -4.464 -6.343 -8.792 1.00 92.12 110 GLY A O 1
ATOM 835 N N . PRO A 1 111 ? -5.663 -4.967 -10.120 1.00 94.19 111 PRO A N 1
ATOM 836 C CA . PRO A 1 111 ? -4.866 -5.185 -11.324 1.00 94.19 111 PRO A CA 1
ATOM 837 C C . PRO A 1 111 ? -3.376 -4.890 -11.161 1.00 94.19 111 PRO A C 1
ATOM 839 O O . PRO A 1 111 ? -2.551 -5.690 -11.596 1.00 94.19 111 PRO A O 1
ATOM 842 N N . ILE A 1 112 ? -3.013 -3.783 -10.504 1.00 94.31 112 ILE A N 1
ATOM 843 C CA . ILE A 1 112 ? -1.604 -3.433 -10.261 1.00 94.31 112 ILE A CA 1
ATOM 844 C C . ILE A 1 112 ? -0.926 -4.534 -9.438 1.00 94.31 112 ILE A C 1
ATOM 846 O O . ILE A 1 112 ? 0.135 -5.026 -9.821 1.00 94.31 112 ILE A O 1
ATOM 850 N N . GLY A 1 113 ? -1.558 -4.966 -8.342 1.00 94.31 113 GLY A N 1
ATOM 851 C CA . GLY A 1 113 ? -1.061 -6.065 -7.516 1.00 94.31 113 GLY A CA 1
ATOM 852 C C . GLY A 1 113 ? -0.930 -7.373 -8.301 1.00 94.31 113 GLY A C 1
ATOM 853 O O . GLY A 1 113 ? 0.105 -8.034 -8.228 1.00 94.31 113 GLY A O 1
ATOM 854 N N . GLY A 1 114 ? -1.935 -7.714 -9.110 1.00 94.88 114 GLY A N 1
ATOM 855 C CA . GLY A 1 114 ? -1.918 -8.902 -9.965 1.00 94.88 114 GLY A CA 1
ATOM 856 C C . GLY A 1 114 ? -0.776 -8.893 -10.984 1.00 94.88 114 GLY A C 1
ATOM 857 O O . GLY A 1 114 ? -0.078 -9.896 -11.128 1.00 94.88 114 GLY A O 1
ATOM 858 N N . ILE A 1 115 ? -0.532 -7.754 -11.641 1.00 95.94 115 ILE A N 1
ATOM 859 C CA . ILE A 1 115 ? 0.575 -7.585 -12.594 1.00 95.94 115 ILE A CA 1
ATOM 860 C C . ILE A 1 115 ? 1.924 -7.759 -11.891 1.00 95.94 115 ILE A C 1
ATOM 862 O O . ILE A 1 115 ? 2.782 -8.461 -12.416 1.00 95.94 115 ILE A O 1
ATOM 866 N N . LEU A 1 116 ? 2.111 -7.175 -10.702 1.00 95.19 116 LEU A N 1
ATOM 867 C CA . LEU A 1 116 ? 3.354 -7.317 -9.935 1.00 95.19 116 LEU A CA 1
ATOM 868 C C . LEU A 1 116 ? 3.615 -8.773 -9.523 1.00 95.19 116 LEU A C 1
ATOM 870 O O . LEU A 1 116 ? 4.734 -9.265 -9.665 1.00 95.19 116 LEU A O 1
ATOM 874 N N . VAL A 1 117 ? 2.582 -9.479 -9.050 1.00 96.44 117 VAL A N 1
ATOM 875 C CA . VAL A 1 117 ? 2.683 -10.899 -8.680 1.00 96.44 117 VAL A CA 1
ATOM 876 C C . VAL A 1 117 ? 3.009 -11.756 -9.905 1.00 96.44 117 VAL A C 1
ATOM 878 O O . VAL A 1 117 ? 3.915 -12.588 -9.846 1.00 96.44 117 VAL A O 1
ATOM 881 N N . ALA A 1 118 ? 2.319 -11.542 -11.028 1.00 96.00 118 ALA A N 1
ATOM 882 C CA . ALA A 1 118 ? 2.562 -12.281 -12.263 1.00 96.00 118 ALA A CA 1
ATOM 883 C C . ALA A 1 118 ? 3.960 -12.002 -12.845 1.00 96.00 118 ALA A C 1
ATOM 885 O O . ALA A 1 118 ? 4.656 -12.937 -13.244 1.00 96.00 118 ALA A O 1
ATOM 886 N N . ASP A 1 119 ? 4.402 -10.742 -12.855 1.00 95.38 119 ASP A N 1
ATOM 887 C CA . ASP A 1 119 ? 5.735 -10.361 -13.328 1.00 95.38 119 ASP A CA 1
ATOM 888 C C . ASP A 1 119 ? 6.829 -11.031 -12.488 1.00 95.38 119 ASP A C 1
ATOM 890 O O . ASP A 1 119 ? 7.718 -11.679 -13.042 1.00 95.38 119 ASP A O 1
ATOM 894 N N . TYR A 1 120 ? 6.726 -10.975 -11.159 1.00 95.94 120 TYR A N 1
ATOM 895 C CA . TYR A 1 120 ? 7.751 -11.535 -10.281 1.00 95.94 120 TYR A CA 1
ATOM 896 C C . TYR A 1 120 ? 7.770 -13.071 -10.270 1.00 95.94 120 TYR A C 1
ATOM 898 O O . TYR A 1 120 ? 8.827 -13.681 -10.454 1.00 95.94 120 TYR A O 1
ATOM 906 N N . PHE A 1 121 ? 6.618 -13.720 -10.068 1.00 96.81 121 PHE A N 1
ATOM 907 C CA . PHE A 1 121 ? 6.563 -15.172 -9.871 1.00 96.81 121 PHE A CA 1
ATOM 908 C C . PHE A 1 121 ? 6.480 -15.965 -11.177 1.00 96.81 121 PHE A C 1
ATOM 910 O O . PHE A 1 121 ? 7.127 -17.005 -11.284 1.00 96.81 121 PHE A O 1
ATOM 917 N N . LEU A 1 122 ? 5.714 -15.502 -12.171 1.00 95.94 122 LEU A N 1
ATOM 918 C CA . LEU A 1 122 ? 5.480 -16.265 -13.404 1.00 95.94 122 LEU A CA 1
ATOM 919 C C . LEU A 1 122 ? 6.486 -15.909 -14.500 1.00 95.94 122 LEU A C 1
ATOM 921 O O . LEU A 1 122 ? 7.105 -16.805 -15.074 1.00 95.94 122 LEU A O 1
ATOM 925 N N . LEU A 1 123 ? 6.670 -14.614 -14.783 1.00 94.50 123 LEU A N 1
ATOM 926 C CA . LEU A 1 123 ? 7.542 -14.169 -15.877 1.00 94.50 123 LEU A CA 1
ATOM 927 C C . LEU A 1 123 ? 9.020 -14.236 -15.490 1.00 94.50 123 LEU A C 1
ATOM 929 O O . LEU A 1 123 ? 9.828 -14.804 -16.222 1.00 94.50 123 LEU A O 1
ATOM 933 N N . ARG A 1 124 ? 9.375 -13.682 -14.327 1.00 93.94 124 ARG A N 1
ATOM 934 C CA . ARG A 1 124 ? 10.764 -13.615 -13.847 1.00 93.94 124 ARG A CA 1
ATOM 935 C C . ARG A 1 124 ? 11.190 -14.815 -13.020 1.00 93.94 124 ARG A C 1
ATOM 937 O O . ARG A 1 124 ? 12.376 -14.951 -12.737 1.00 93.94 124 ARG A O 1
ATOM 944 N N . ARG A 1 125 ? 10.248 -15.678 -12.624 1.00 95.25 125 ARG A N 1
ATOM 945 C CA . ARG A 1 125 ? 10.509 -16.874 -11.804 1.00 95.25 125 ARG A CA 1
ATOM 946 C C . ARG A 1 125 ? 11.341 -16.557 -10.559 1.00 95.25 125 ARG A C 1
ATOM 948 O O . ARG A 1 125 ? 12.270 -17.287 -10.233 1.00 95.25 125 ARG A O 1
ATOM 955 N N . THR A 1 126 ? 11.028 -15.454 -9.878 1.00 95.00 126 THR A N 1
ATOM 956 C CA . THR A 1 126 ? 11.739 -14.939 -8.690 1.00 95.00 126 THR A CA 1
ATOM 957 C C . THR A 1 126 ? 13.184 -14.473 -8.926 1.00 95.00 126 THR A C 1
ATOM 959 O O . THR A 1 126 ? 13.875 -14.105 -7.980 1.00 95.00 126 THR A O 1
ATOM 962 N N . CYS A 1 127 ? 13.649 -14.423 -10.178 1.00 94.12 127 CYS A N 1
ATOM 963 C CA . CYS A 1 127 ? 14.974 -13.925 -10.536 1.00 94.12 127 CYS A CA 1
ATOM 964 C C . CYS A 1 127 ? 14.897 -12.459 -10.973 1.00 94.12 127 CYS A C 1
ATOM 966 O O . CYS A 1 127 ? 14.396 -12.141 -12.052 1.00 94.12 127 CYS A O 1
ATOM 968 N N . LEU A 1 128 ? 15.420 -11.559 -10.139 1.00 93.31 128 LEU A N 1
ATOM 969 C CA . LEU A 1 128 ? 15.375 -10.121 -10.379 1.00 93.31 128 LEU A CA 1
ATOM 970 C C . LEU A 1 128 ? 16.785 -9.518 -10.336 1.00 93.31 128 LEU A C 1
ATOM 972 O O . LEU A 1 128 ? 17.523 -9.702 -9.371 1.00 93.31 128 LEU A O 1
ATOM 976 N N . ASP A 1 129 ? 17.159 -8.796 -11.392 1.00 93.00 129 ASP A N 1
ATOM 977 C CA . ASP A 1 129 ? 18.403 -8.023 -11.452 1.00 93.00 129 ASP A CA 1
ATOM 978 C C . ASP A 1 129 ? 18.274 -6.777 -10.562 1.00 93.00 129 ASP A C 1
ATOM 980 O O . ASP A 1 129 ? 17.686 -5.772 -10.964 1.00 93.00 129 ASP A O 1
ATOM 984 N N . LEU A 1 130 ? 18.771 -6.874 -9.327 1.00 92.94 130 LEU A N 1
ATOM 985 C CA . LEU A 1 130 ? 18.758 -5.791 -8.342 1.00 92.94 130 LEU A CA 1
ATOM 986 C C . LEU A 1 130 ? 19.571 -4.569 -8.812 1.00 92.94 130 LEU A C 1
ATOM 988 O O . LEU A 1 130 ? 19.011 -3.473 -8.803 1.00 92.94 130 LEU A O 1
ATOM 992 N N . PRO A 1 131 ? 20.835 -4.701 -9.268 1.00 93.50 131 PRO A N 1
ATOM 993 C CA . PRO A 1 131 ? 21.571 -3.583 -9.863 1.00 93.50 131 PRO A CA 1
ATOM 994 C C . PRO A 1 131 ? 20.822 -2.910 -11.017 1.00 93.50 131 PRO A C 1
ATOM 996 O O . PRO A 1 131 ? 20.803 -1.681 -11.115 1.00 93.50 131 PRO A O 1
ATOM 999 N N . GLY A 1 132 ? 20.164 -3.707 -11.861 1.00 92.19 132 GLY A N 1
ATOM 1000 C CA . GLY A 1 132 ? 19.369 -3.220 -12.981 1.00 92.19 132 GLY A CA 1
ATOM 1001 C C . GLY A 1 132 ? 18.228 -2.283 -12.579 1.00 92.19 132 GLY A C 1
ATOM 1002 O O . GLY A 1 132 ? 17.936 -1.356 -13.331 1.00 92.19 132 GLY A O 1
ATOM 1003 N N . LEU A 1 133 ? 17.610 -2.471 -11.404 1.00 91.06 133 LEU A N 1
ATOM 1004 C CA . LEU A 1 133 ? 16.525 -1.606 -10.907 1.00 91.06 133 LEU A CA 1
ATOM 1005 C C . LEU A 1 133 ? 16.987 -0.178 -10.599 1.00 91.06 133 LEU A C 1
ATOM 1007 O O . LEU A 1 133 ? 16.201 0.760 -10.710 1.00 91.06 133 LEU A O 1
ATOM 1011 N N . TYR A 1 134 ? 18.252 -0.011 -10.214 1.00 90.06 134 TYR A N 1
ATOM 1012 C CA . TYR A 1 134 ? 18.833 1.288 -9.867 1.00 90.06 134 TYR A CA 1
ATOM 1013 C C . TYR A 1 134 ? 19.589 1.929 -11.038 1.00 90.06 134 TYR A C 1
ATOM 1015 O O . TYR A 1 134 ? 20.162 3.009 -10.887 1.00 90.06 134 TYR A O 1
ATOM 1023 N N . ASN A 1 135 ? 19.593 1.289 -12.211 1.00 90.81 135 ASN A N 1
ATOM 1024 C CA . ASN A 1 135 ? 20.248 1.795 -13.408 1.00 90.81 135 ASN A CA 1
ATOM 1025 C C . ASN A 1 135 ? 19.209 2.362 -14.398 1.00 90.81 135 ASN A C 1
ATOM 1027 O O . ASN A 1 135 ? 18.424 1.595 -14.955 1.00 90.81 135 ASN A O 1
ATOM 1031 N N . PRO A 1 136 ? 19.241 3.672 -14.723 1.00 87.50 136 PRO A N 1
ATOM 1032 C CA . PRO A 1 136 ? 18.340 4.277 -15.711 1.00 87.50 136 PRO A CA 1
ATOM 1033 C C . PRO A 1 136 ? 18.430 3.680 -17.123 1.00 87.50 136 PRO A C 1
ATOM 1035 O O . PRO A 1 136 ? 17.539 3.905 -17.941 1.00 87.50 136 PRO A O 1
ATOM 1038 N N . ARG A 1 137 ? 19.508 2.948 -17.434 1.00 90.44 137 ARG A N 1
ATOM 1039 C CA . ARG A 1 137 ? 19.716 2.212 -18.694 1.00 90.44 137 ARG A CA 1
ATOM 1040 C C . ARG A 1 137 ? 19.690 0.689 -18.496 1.00 90.44 137 ARG A C 1
ATOM 1042 O O . ARG A 1 137 ? 20.224 -0.043 -19.325 1.00 90.44 137 ARG A O 1
ATOM 1049 N N . GLY A 1 138 ? 19.155 0.228 -17.369 1.00 90.62 138 GLY A N 1
ATOM 1050 C CA . GLY A 1 138 ? 19.050 -1.183 -17.027 1.00 90.62 138 GLY A CA 1
ATOM 1051 C C . GLY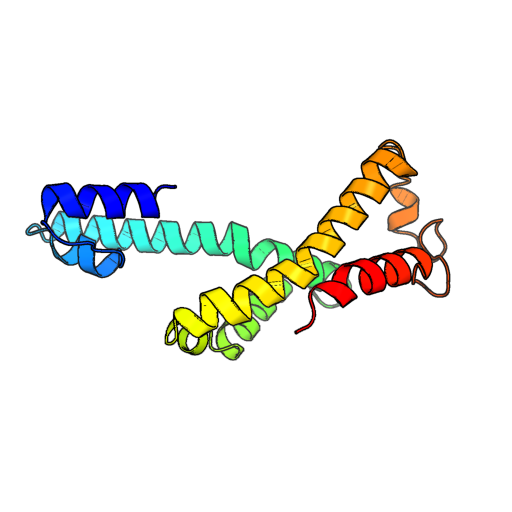 A 1 138 ? 17.983 -1.927 -17.842 1.00 90.62 138 GLY A C 1
ATOM 1052 O O . GLY A 1 138 ? 17.282 -1.344 -18.672 1.00 90.62 138 GLY A O 1
ATOM 1053 N N . PRO A 1 139 ? 17.802 -3.230 -17.580 1.00 90.25 139 PRO A N 1
ATOM 1054 C CA . PRO A 1 139 ? 16.832 -4.063 -18.296 1.00 90.25 139 PRO A CA 1
ATOM 1055 C C . PRO A 1 139 ? 15.368 -3.627 -18.094 1.00 90.25 139 PRO A C 1
ATOM 1057 O O . PRO A 1 139 ? 14.498 -4.039 -18.858 1.00 90.25 139 PRO A O 1
ATOM 1060 N N . TYR A 1 140 ? 15.084 -2.776 -17.100 1.00 91.88 140 TYR A N 1
ATOM 1061 C CA . TYR A 1 140 ? 13.740 -2.280 -16.778 1.00 91.88 140 TYR A CA 1
ATOM 1062 C C . TYR A 1 140 ? 13.425 -0.896 -17.359 1.00 91.88 140 TYR A C 1
ATOM 1064 O O . TYR A 1 140 ? 12.397 -0.315 -17.023 1.00 91.88 140 TYR A O 1
ATOM 1072 N N . THR A 1 141 ? 14.278 -0.344 -18.227 1.00 90.19 141 THR A N 1
ATOM 1073 C CA . THR A 1 141 ? 14.011 0.953 -18.872 1.00 90.19 141 THR A CA 1
ATOM 1074 C C . THR A 1 141 ? 12.919 0.851 -19.943 1.00 90.19 141 THR A C 1
ATOM 1076 O O . THR A 1 141 ? 12.236 1.835 -20.215 1.00 90.19 141 THR A O 1
ATOM 1079 N N . TYR A 1 142 ? 12.719 -0.327 -20.548 1.00 91.12 142 TYR A N 1
ATOM 1080 C CA . TYR A 1 142 ? 11.718 -0.567 -21.600 1.00 91.12 142 TYR A CA 1
ATOM 1081 C C . TYR A 1 142 ? 11.698 0.552 -22.666 1.00 91.12 142 TYR A C 1
ATOM 1083 O O . TYR A 1 142 ? 12.737 0.882 -23.236 1.00 91.12 142 TYR A O 1
ATOM 1091 N N . ARG A 1 143 ? 10.528 1.147 -22.957 1.00 89.94 143 ARG A N 1
ATOM 1092 C CA . ARG A 1 143 ? 10.391 2.288 -23.870 1.00 89.94 143 ARG A CA 1
ATOM 1093 C C . ARG A 1 143 ? 10.322 3.579 -23.060 1.00 89.94 143 ARG A C 1
ATOM 1095 O O . ARG A 1 143 ? 9.286 3.891 -22.485 1.00 89.94 143 ARG A O 1
ATOM 1102 N N . ALA A 1 144 ? 11.434 4.316 -23.027 1.00 87.75 144 ALA A N 1
ATOM 1103 C CA . ALA A 1 144 ? 11.551 5.608 -22.340 1.00 87.75 144 ALA A CA 1
ATOM 1104 C C . ALA A 1 144 ? 11.145 5.583 -20.846 1.00 87.75 144 ALA A C 1
ATOM 1106 O O . ALA A 1 144 ? 10.591 6.549 -20.333 1.00 87.75 144 ALA A O 1
ATOM 1107 N N . GLY A 1 145 ? 11.411 4.477 -20.145 1.00 89.31 145 GLY A N 1
ATOM 1108 C CA . GLY A 1 145 ? 11.062 4.275 -18.734 1.00 89.31 145 GLY A CA 1
ATOM 1109 C C . GLY A 1 145 ? 9.710 3.594 -18.502 1.00 89.31 145 GLY A C 1
ATOM 1110 O O . GLY A 1 145 ? 9.353 3.346 -17.355 1.00 89.31 145 GLY A O 1
ATOM 1111 N N . VAL A 1 146 ? 8.955 3.275 -19.560 1.00 91.88 146 VAL A N 1
ATOM 1112 C CA . VAL A 1 146 ? 7.607 2.698 -19.456 1.00 91.88 146 VAL A CA 1
ATOM 1113 C C . VAL A 1 146 ? 7.531 1.356 -20.172 1.00 91.88 146 VAL A C 1
ATOM 1115 O O . VAL A 1 146 ? 7.961 1.213 -21.320 1.00 91.88 146 VAL A O 1
ATOM 1118 N N . ASN A 1 147 ? 6.934 0.366 -19.504 1.00 94.44 147 ASN A N 1
ATOM 1119 C CA . ASN A 1 147 ? 6.617 -0.918 -20.112 1.00 94.44 147 ASN A CA 1
ATOM 1120 C C . ASN A 1 147 ? 5.229 -0.875 -20.789 1.00 94.44 147 ASN A C 1
ATOM 1122 O O . ASN A 1 147 ? 4.218 -0.972 -20.089 1.00 94.44 147 ASN A O 1
ATOM 1126 N N . PRO A 1 148 ? 5.137 -0.781 -22.131 1.00 93.19 148 PRO A N 1
ATOM 1127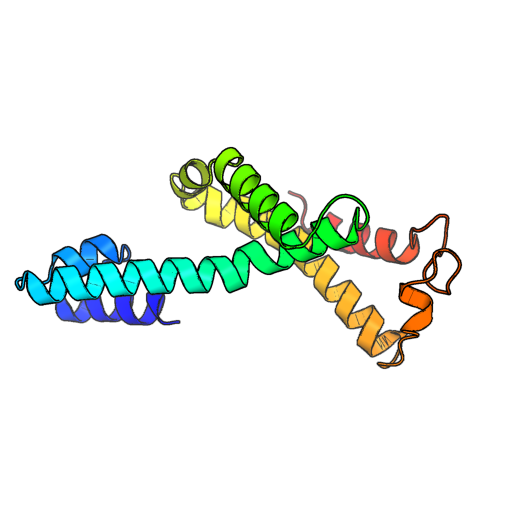 C CA . PRO A 1 148 ? 3.851 -0.688 -22.819 1.00 93.19 148 PRO A CA 1
ATOM 1128 C C . PRO A 1 148 ? 2.988 -1.944 -22.654 1.00 93.19 148 PRO A C 1
ATOM 1130 O O . PRO A 1 148 ? 1.766 -1.832 -22.664 1.00 93.19 148 PRO A O 1
ATOM 1133 N N . THR A 1 149 ? 3.584 -3.130 -22.476 1.00 93.12 149 THR A N 1
ATOM 1134 C CA . THR A 1 149 ? 2.802 -4.361 -22.282 1.00 93.12 149 THR A CA 1
ATOM 1135 C C . THR A 1 149 ? 2.159 -4.392 -20.901 1.00 93.12 149 THR A C 1
ATOM 1137 O O . THR A 1 149 ? 0.994 -4.761 -20.788 1.00 93.12 149 THR A O 1
ATOM 1140 N N . ALA A 1 150 ? 2.867 -3.924 -19.868 1.00 93.38 150 ALA A N 1
ATOM 1141 C CA . ALA A 1 150 ? 2.310 -3.789 -18.524 1.00 93.38 150 ALA A CA 1
ATOM 1142 C C . ALA A 1 150 ? 1.196 -2.732 -18.470 1.00 93.38 150 ALA A C 1
ATOM 1144 O O . ALA A 1 150 ? 0.164 -2.965 -17.847 1.00 93.38 150 ALA A O 1
ATOM 1145 N N . ILE A 1 151 ? 1.361 -1.602 -19.171 1.00 94.50 151 ILE A N 1
ATOM 1146 C CA . ILE A 1 151 ? 0.298 -0.593 -19.301 1.00 94.50 151 ILE A CA 1
ATOM 1147 C C . ILE A 1 151 ? -0.913 -1.166 -20.046 1.00 94.50 151 ILE A C 1
ATOM 1149 O O . ILE A 1 151 ? -2.040 -0.983 -19.598 1.00 94.50 151 ILE A O 1
ATOM 1153 N N . GLY A 1 152 ? -0.699 -1.908 -21.137 1.00 95.06 152 GLY A N 1
ATOM 1154 C CA . GLY A 1 152 ? -1.778 -2.592 -21.853 1.00 95.06 152 GLY A CA 1
ATOM 1155 C C . GLY A 1 152 ? -2.531 -3.589 -20.968 1.00 95.06 152 GLY A C 1
ATOM 1156 O O . GLY A 1 152 ? -3.758 -3.583 -20.951 1.00 95.06 152 GLY A O 1
ATOM 1157 N N . ALA A 1 153 ? -1.811 -4.390 -20.176 1.00 94.31 153 ALA A N 1
ATOM 1158 C CA . ALA A 1 153 ? -2.408 -5.311 -19.210 1.00 94.31 153 ALA A CA 1
ATOM 1159 C C . ALA A 1 153 ? -3.221 -4.575 -18.134 1.00 94.31 153 ALA A C 1
ATOM 1161 O O . ALA A 1 153 ? -4.326 -5.002 -17.811 1.00 94.31 153 ALA A O 1
ATOM 1162 N N . LEU A 1 154 ? -2.712 -3.448 -17.622 1.00 94.88 154 LEU A N 1
ATOM 1163 C CA . LEU A 1 154 ? -3.426 -2.618 -16.652 1.00 94.88 154 LEU A CA 1
ATOM 1164 C C . LEU A 1 154 ? -4.728 -2.070 -17.241 1.00 94.88 154 LEU A C 1
ATOM 1166 O O . LEU A 1 154 ? -5.775 -2.193 -16.617 1.00 94.88 154 LEU A O 1
ATOM 1170 N N . VAL A 1 155 ? -4.677 -1.512 -18.453 1.00 94.44 155 VAL A N 1
ATOM 1171 C CA . VAL A 1 155 ? -5.862 -0.983 -19.140 1.00 94.44 155 VAL A CA 1
ATOM 1172 C C . VAL A 1 155 ? -6.891 -2.090 -19.367 1.00 94.44 155 VAL A C 1
ATOM 1174 O O . VAL A 1 155 ? -8.048 -1.916 -19.003 1.00 94.44 155 VAL A O 1
ATOM 1177 N N . LEU A 1 156 ? -6.482 -3.252 -19.887 1.00 94.56 156 LEU A N 1
ATOM 1178 C CA . LEU A 1 156 ? -7.393 -4.379 -20.123 1.00 94.56 156 LEU A CA 1
ATOM 1179 C C . LEU A 1 156 ? -8.010 -4.932 -18.834 1.00 94.56 156 LEU A C 1
ATOM 1181 O O . LEU A 1 156 ? -9.148 -5.388 -18.857 1.00 94.56 156 LEU A O 1
ATOM 1185 N N . ALA A 1 157 ? -7.282 -4.887 -17.718 1.00 91.88 157 ALA A N 1
ATOM 1186 C CA . ALA A 1 157 ? -7.780 -5.342 -16.427 1.00 91.88 157 ALA A CA 1
ATOM 1187 C C . ALA A 1 157 ? -8.695 -4.314 -15.739 1.00 91.88 157 ALA A C 1
ATOM 1189 O O . ALA A 1 157 ? -9.632 -4.700 -15.046 1.00 91.88 157 ALA A O 1
ATOM 1190 N N . VAL A 1 158 ? -8.453 -3.015 -15.928 1.00 91.38 158 VAL A N 1
ATOM 1191 C CA . VAL A 1 158 ? -9.262 -1.937 -15.336 1.00 91.38 158 VAL A CA 1
ATOM 1192 C C . VAL A 1 158 ? -10.529 -1.662 -16.143 1.00 91.38 158 VAL A C 1
ATOM 1194 O O . VAL A 1 158 ? -11.562 -1.394 -15.541 1.00 91.38 158 VAL A O 1
ATOM 1197 N N . LEU A 1 159 ? -10.484 -1.756 -17.476 1.00 89.75 159 LEU A N 1
ATOM 1198 C CA . LEU A 1 159 ? -11.612 -1.435 -18.363 1.00 89.75 159 LEU A CA 1
ATOM 1199 C C . LEU A 1 159 ? -12.948 -2.092 -17.953 1.00 89.75 159 LEU A C 1
ATOM 1201 O O . LEU A 1 159 ? -13.945 -1.379 -17.922 1.00 89.75 159 LEU A O 1
ATOM 1205 N N . PRO A 1 160 ? -13.005 -3.388 -17.582 1.00 86.75 160 PRO A N 1
ATOM 1206 C CA . PRO A 1 160 ? -14.250 -4.027 -17.147 1.00 86.75 160 PRO A CA 1
ATOM 1207 C C . PRO A 1 160 ? -14.779 -3.545 -15.788 1.00 86.75 160 PRO A C 1
ATOM 1209 O O . PRO A 1 160 ? -15.919 -3.838 -15.450 1.00 86.75 160 PRO A O 1
ATOM 1212 N N . ASN A 1 161 ? -13.948 -2.867 -14.988 1.00 81.69 161 ASN A N 1
ATOM 1213 C CA . ASN A 1 161 ? -14.309 -2.351 -13.665 1.00 81.69 161 ASN A CA 1
ATOM 1214 C C . ASN A 1 161 ? -14.851 -0.913 -13.720 1.00 81.69 161 ASN A C 1
ATOM 1216 O O . ASN A 1 161 ? -15.242 -0.375 -12.684 1.00 81.69 161 ASN A O 1
ATOM 1220 N N . LEU A 1 162 ? -14.836 -0.270 -14.893 1.00 76.19 162 LEU A N 1
ATOM 1221 C CA . LEU A 1 162 ? -15.408 1.061 -15.068 1.00 76.19 162 LEU A CA 1
ATOM 1222 C C . LEU A 1 162 ? -16.943 0.960 -15.172 1.00 76.19 162 LEU A C 1
ATOM 1224 O O . LEU A 1 162 ? -17.429 0.056 -15.853 1.00 76.19 162 LEU A O 1
ATOM 1228 N N . PRO A 1 163 ? -17.688 1.848 -14.487 1.00 65.50 163 PRO A N 1
ATOM 1229 C CA . PRO A 1 163 ? -19.148 1.889 -14.541 1.00 65.50 163 PRO A CA 1
ATOM 1230 C C . PRO A 1 163 ? -19.690 2.315 -15.911 1.00 65.50 163 PRO A C 1
ATOM 1232 O O . PRO A 1 163 ? -18.989 3.069 -16.628 1.00 65.50 163 PRO A O 1
#

Radius of gyration: 21.84 Å; chains: 1; bounding box: 49×35×60 Å

pLDDT: mean 87.81, std 6.49, range [60.88, 96.81]

Secondary structure (DSSP, 8-state):
-HHHHHHHHHHHHHSS----HHHHHHT-S-HHHHHHHHHHHHHHHHHHHIIIIIHHHHHHHHHHSTTT--HHHHHHHHHHHHHHT-HHHHHT-HHIIIIIIIHHHHHHHHHHHHHHHIIIIIISTT---HHHHT-TTSTT-TBTTB-HHHHHHHHHHHGGG--

Foldseek 3Di:
DVLVVVQVVCCVVVVDRDNDVLVVLVPDPDPVSSVVVVVVVVVVVVVCCCVPPQQVQLVVVCVVPVPPRDSVNSSVVSVVVVVVVVVVVLVVDVCCNVPPVVLLVCLQVVQVVVLVCCCCCPVCVVPDDPVQVVDCPRPCVPPNNDDVVSVVSSCVSSVVSDD

Sequence (163 aa):
FIGVAVTSATVVIFGETIWDPVQLLSRFGNLWLLILSMFALMLATLTTNLAANVLAPSTAFSNFLPKLISLRVGGLITGILGIVMMPWKLVADPTGYIFTWLIGYSGLLGPIGGILVADYFLLRRTCLDLPGLYNPRGPYTYRAGVNPTAIGALVLAVLPNLP